Protein AF-A0A350I8K8-F1 (afdb_monomer)

Solvent-accessible surface area (backbone atoms only — not comparable to full-atom values): 8426 Å² total; per-residue (Å²): 132,85,80,83,79,69,54,56,91,51,96,85,44,86,60,31,89,94,57,86,82,77,79,72,81,79,76,80,81,50,71,74,53,51,56,52,51,52,53,51,49,41,32,69,76,47,64,34,68,69,47,43,52,50,53,40,50,49,48,24,72,79,63,37,64,66,45,42,47,52,55,47,32,70,75,76,43,51,100,82,60,80,73,83,74,82,72,83,79,82,74,88,73,83,83,79,67,84,90,61,80,83,78,80,82,85,73,83,78,83,78,78,84,75,81,87,86,85,87,87,82,133

Secondary structure (DSSP, 8-state):
-PPP-PPPS-TT--PPTT--SS-SSPPPPPHHHHHHHHHHHHHHHHSSHHHHHHHHHHHHHTT-HHHHHHHHHHHH--TT-----------------TT-------PPP-------------

Foldseek 3Di:
DDDDFDFDPPPPGPDGPPDPPVPDDDDDQDVVNVVVVVQVVCCVPQVHPVSVLVVLVVVVVVPPPVSVVVVCCVVPNDPPDDPPPPPVPPDPDDDDDPPDDPDDDPDDDPPDDDDDPDDDDD

pLDDT: mean 75.53, std 13.35, range [38.22, 94.56]

Structure (mmCIF, N/CA/C/O backbone):
data_AF-A0A350I8K8-F1
#
_entry.id   AF-A0A350I8K8-F1
#
loop_
_atom_site.group_PDB
_atom_site.id
_atom_site.type_symbol
_atom_site.label_atom_id
_atom_site.label_alt_id
_atom_site.label_comp_id
_atom_site.label_asym_id
_atom_site.label_entity_id
_atom_site.label_seq_id
_atom_site.pdbx_PDB_ins_code
_atom_site.Cartn_x
_atom_site.Cartn_y
_atom_site.Cartn_z
_atom_site.occupancy
_atom_site.B_iso_or_equiv
_atom_site.auth_seq_id
_atom_site.auth_comp_id
_atom_site.auth_asym_id
_atom_site.auth_atom_id
_atom_site.pdbx_PDB_model_num
ATOM 1 N N . MET A 1 1 ? 28.940 -25.358 28.170 1.00 43.53 1 MET A N 1
ATOM 2 C CA . MET A 1 1 ? 28.659 -24.199 29.041 1.00 43.53 1 MET A CA 1
ATOM 3 C C . MET A 1 1 ? 28.926 -22.961 28.208 1.00 43.53 1 MET A C 1
ATOM 5 O O . MET A 1 1 ? 30.031 -22.848 27.697 1.00 43.53 1 MET A O 1
ATOM 9 N N . GLU A 1 2 ? 27.928 -22.114 27.962 1.00 55.22 2 GLU A N 1
ATOM 10 C CA . GLU A 1 2 ? 28.165 -20.823 27.303 1.00 55.22 2 GLU A CA 1
ATOM 11 C C . GLU A 1 2 ? 28.799 -19.870 28.323 1.00 55.22 2 GLU A C 1
ATOM 13 O O . GLU A 1 2 ? 28.249 -19.664 29.401 1.00 55.22 2 GLU A O 1
ATOM 18 N N . GLU A 1 3 ? 29.982 -19.337 28.018 1.00 70.56 3 GLU A N 1
ATOM 19 C CA . GLU A 1 3 ? 30.662 -18.374 28.886 1.00 70.56 3 GLU A CA 1
ATOM 20 C C . GLU A 1 3 ? 29.892 -17.045 28.930 1.00 70.56 3 GLU A C 1
ATOM 22 O O . GLU A 1 3 ? 29.607 -16.430 27.896 1.00 70.56 3 GLU A O 1
ATOM 27 N N . GLU A 1 4 ? 29.574 -16.570 30.136 1.00 69.56 4 GLU A N 1
ATOM 28 C CA . GLU A 1 4 ? 28.918 -15.277 30.326 1.00 69.56 4 GLU A CA 1
ATOM 29 C C . GLU A 1 4 ? 29.848 -14.126 29.911 1.00 69.56 4 GLU A C 1
ATOM 31 O O . GLU A 1 4 ? 30.904 -13.883 30.505 1.00 69.56 4 GLU A O 1
ATOM 36 N N . LYS A 1 5 ? 29.445 -13.373 28.881 1.00 69.88 5 LYS A N 1
ATOM 37 C CA . LYS A 1 5 ? 30.205 -12.219 28.382 1.00 69.88 5 LYS A CA 1
ATOM 38 C C . LYS A 1 5 ? 30.138 -11.066 29.385 1.00 69.88 5 LYS A C 1
ATOM 40 O O . LYS A 1 5 ? 29.073 -10.491 29.611 1.00 69.88 5 LYS A O 1
ATOM 45 N N . LYS A 1 6 ? 31.286 -10.695 29.953 1.00 72.62 6 LYS A N 1
ATOM 46 C CA . LYS A 1 6 ? 31.405 -9.593 30.921 1.00 72.62 6 LYS A CA 1
ATOM 47 C C . LYS A 1 6 ? 31.451 -8.221 30.223 1.00 72.62 6 LYS A C 1
ATOM 49 O O . LYS A 1 6 ? 31.980 -8.121 29.112 1.00 72.62 6 LYS A O 1
ATOM 54 N N . PRO A 1 7 ? 30.892 -7.163 30.841 1.00 71.69 7 PRO A N 1
ATOM 55 C CA . PRO A 1 7 ? 31.050 -5.792 30.362 1.00 71.69 7 PRO A CA 1
ATOM 56 C C . PRO A 1 7 ? 32.511 -5.337 30.458 1.00 71.69 7 PRO A C 1
ATOM 58 O O . PRO A 1 7 ? 33.279 -5.827 31.287 1.00 71.69 7 PRO A O 1
ATOM 61 N N . ASP A 1 8 ? 32.878 -4.377 29.611 1.00 69.12 8 ASP A N 1
ATOM 62 C CA . ASP A 1 8 ? 34.145 -3.654 29.727 1.00 69.12 8 ASP A CA 1
ATOM 63 C C . ASP A 1 8 ? 34.185 -2.929 31.085 1.00 69.12 8 ASP A C 1
ATOM 65 O O . ASP A 1 8 ? 33.214 -2.273 31.459 1.00 69.12 8 ASP A O 1
ATOM 69 N N . GLY A 1 9 ? 35.285 -3.048 31.834 1.00 76.56 9 GLY A N 1
ATOM 70 C CA . GLY A 1 9 ? 35.417 -2.622 33.240 1.00 76.56 9 GLY A CA 1
ATOM 71 C C . GLY A 1 9 ? 35.332 -1.108 33.490 1.00 76.56 9 GLY A C 1
ATOM 72 O O . GLY A 1 9 ? 35.672 -0.624 34.568 1.00 76.56 9 GLY A O 1
ATOM 73 N N . ARG A 1 10 ? 34.896 -0.332 32.497 1.00 78.94 10 ARG A N 1
ATOM 74 C CA . ARG A 1 10 ? 34.669 1.107 32.601 1.00 78.94 10 ARG A CA 1
ATOM 75 C C . ARG A 1 10 ? 33.377 1.366 33.371 1.00 78.94 10 ARG A C 1
ATOM 77 O O . ARG A 1 10 ? 32.302 0.939 32.963 1.00 78.94 10 ARG A O 1
ATOM 84 N N . LYS A 1 11 ? 33.481 2.158 34.440 1.00 73.75 11 LYS A N 1
ATOM 85 C CA . LYS A 1 11 ? 32.419 2.421 35.432 1.00 73.75 11 LYS A CA 1
ATOM 86 C C . LYS A 1 11 ? 31.065 2.868 34.847 1.00 73.75 11 LYS A C 1
ATOM 88 O O . LYS A 1 11 ? 30.036 2.570 35.437 1.00 73.75 11 LYS A O 1
ATOM 93 N N . ASN A 1 12 ? 31.060 3.518 33.678 1.00 69.94 12 ASN A N 1
ATOM 94 C CA . ASN A 1 12 ? 29.847 4.004 33.001 1.00 69.94 12 ASN A CA 1
ATOM 95 C C . ASN A 1 12 ? 29.585 3.322 31.640 1.00 69.94 12 ASN A C 1
ATOM 97 O O . ASN A 1 12 ? 28.764 3.803 30.860 1.00 69.94 12 ASN A O 1
ATOM 101 N N . ASN A 1 13 ? 30.278 2.222 31.321 1.00 69.12 13 ASN A N 1
ATOM 102 C CA . ASN A 1 13 ? 30.059 1.458 30.094 1.00 69.12 13 ASN A CA 1
ATOM 103 C C . ASN A 1 13 ? 29.221 0.205 30.387 1.00 69.12 13 ASN A C 1
ATOM 105 O O . ASN A 1 13 ? 29.743 -0.860 30.692 1.00 69.12 13 ASN A O 1
ATOM 109 N N . GLY A 1 14 ? 27.898 0.320 30.273 1.00 69.75 14 GLY A N 1
ATOM 110 C CA . GLY A 1 14 ? 26.985 -0.825 30.395 1.00 69.75 14 GLY A CA 1
ATOM 111 C C . GLY A 1 14 ? 26.930 -1.727 29.151 1.00 69.75 14 GLY A C 1
ATOM 112 O O . GLY A 1 14 ? 26.089 -2.629 29.087 1.00 69.75 14 GLY A O 1
ATOM 113 N N . ALA A 1 15 ? 27.756 -1.462 28.129 1.00 73.81 15 ALA A N 1
ATOM 114 C CA . ALA A 1 15 ? 27.745 -2.204 26.875 1.00 73.81 15 ALA A CA 1
ATOM 115 C C . ALA A 1 15 ? 28.574 -3.485 26.954 1.00 73.81 15 ALA A C 1
ATOM 117 O O . ALA A 1 15 ? 29.787 -3.462 27.148 1.00 73.81 15 ALA A O 1
ATOM 118 N N . VAL A 1 16 ? 27.902 -4.619 26.754 1.00 75.06 16 VAL A N 1
ATOM 119 C CA . VAL A 1 16 ? 28.550 -5.923 26.624 1.00 75.06 16 VAL A CA 1
ATOM 120 C C . VAL A 1 16 ? 28.755 -6.213 25.142 1.00 75.06 16 VAL A C 1
ATOM 122 O O . VAL A 1 16 ? 27.813 -6.141 24.347 1.00 75.06 16 VAL A O 1
ATOM 125 N N . LYS A 1 17 ? 29.988 -6.556 24.753 1.00 70.31 17 LYS A N 1
ATOM 126 C CA . LYS A 1 17 ? 30.346 -6.836 23.356 1.00 70.31 17 LYS A CA 1
ATOM 127 C C . LYS A 1 17 ? 29.483 -7.976 22.802 1.00 70.31 17 LYS A C 1
ATOM 129 O O . LYS A 1 17 ? 29.555 -9.113 23.262 1.00 70.31 17 LYS A O 1
ATOM 134 N N . GLY A 1 18 ? 28.683 -7.666 21.783 1.00 69.62 18 GLY A N 1
ATOM 135 C CA . GLY A 1 18 ? 27.804 -8.627 21.109 1.00 69.62 18 GLY A CA 1
ATOM 136 C C . GLY A 1 18 ? 26.383 -8.729 21.673 1.00 69.62 18 GLY A C 1
ATOM 137 O O . GLY A 1 18 ? 25.612 -9.531 21.156 1.00 69.62 18 GLY A O 1
ATOM 138 N N . ILE A 1 19 ? 26.008 -7.923 22.674 1.00 73.19 19 ILE A N 1
ATOM 139 C CA . ILE A 1 19 ? 24.638 -7.869 23.204 1.00 73.19 19 ILE A CA 1
ATOM 140 C C . ILE A 1 19 ? 24.040 -6.499 22.879 1.00 73.19 19 ILE A C 1
ATOM 142 O O . ILE A 1 19 ? 24.428 -5.487 23.455 1.00 73.19 19 ILE A O 1
ATOM 146 N N . SER A 1 20 ? 23.074 -6.451 21.960 1.00 68.12 20 SER A N 1
ATOM 147 C CA . SER A 1 20 ? 22.381 -5.201 21.632 1.00 68.12 20 SER A CA 1
ATOM 148 C C . SER A 1 20 ? 21.266 -4.933 22.644 1.00 68.12 20 SER A C 1
ATOM 150 O O . SER A 1 20 ? 20.196 -5.529 22.567 1.00 68.12 20 SER A O 1
ATOM 152 N N . ARG A 1 21 ? 21.510 -4.023 23.595 1.00 71.00 21 ARG A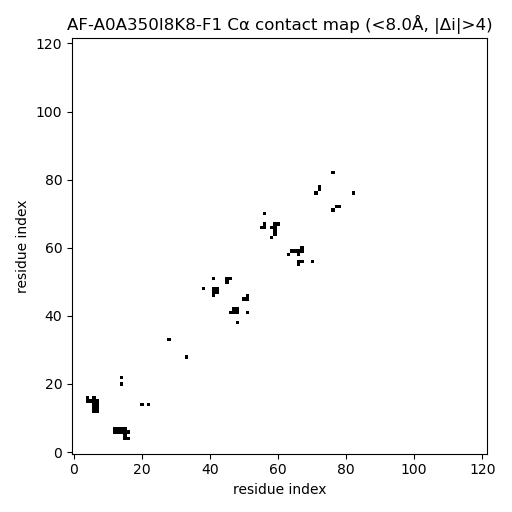 N 1
ATOM 153 C CA . ARG A 1 21 ? 20.505 -3.545 24.571 1.00 71.00 21 ARG A CA 1
ATOM 154 C C . ARG A 1 21 ? 19.932 -2.164 24.214 1.00 71.00 21 ARG A C 1
ATOM 156 O O . ARG A 1 21 ? 19.558 -1.406 25.098 1.00 71.00 21 ARG A O 1
ATOM 163 N N . GLY A 1 22 ? 19.939 -1.800 22.929 1.00 69.06 22 GLY A N 1
ATOM 164 C CA . GLY A 1 22 ? 19.610 -0.436 22.482 1.00 69.06 22 GLY A CA 1
ATOM 165 C C . GLY A 1 22 ? 20.780 0.553 22.578 1.00 69.06 22 GLY A C 1
ATOM 166 O O . GLY A 1 22 ? 20.577 1.760 22.572 1.00 69.06 22 GLY A O 1
ATOM 167 N N . GLN A 1 23 ? 22.010 0.045 22.668 1.00 74.62 23 GLN A N 1
ATOM 168 C CA . GLN A 1 23 ? 23.231 0.850 22.621 1.00 74.62 23 GLN A CA 1
ATOM 169 C C . GLN A 1 23 ? 23.500 1.308 21.176 1.00 74.62 23 GLN A C 1
ATOM 171 O O . GLN A 1 23 ? 23.523 0.481 20.264 1.00 74.62 23 GLN A O 1
ATOM 176 N N . GLY A 1 24 ? 23.727 2.610 20.974 1.00 72.38 24 GLY A N 1
ATOM 177 C CA . GLY A 1 24 ? 24.033 3.212 19.668 1.00 72.38 24 GLY A CA 1
ATOM 178 C C . GLY A 1 24 ? 22.819 3.764 18.906 1.00 72.38 24 GLY A C 1
ATOM 179 O O . GLY A 1 24 ? 21.695 3.785 19.402 1.00 72.38 24 GLY A O 1
ATOM 180 N N . ARG A 1 25 ? 23.051 4.249 17.677 1.00 71.50 25 ARG A N 1
ATOM 181 C CA . ARG A 1 25 ? 21.988 4.769 16.798 1.00 71.50 25 ARG A CA 1
ATOM 182 C C . ARG A 1 25 ? 21.041 3.626 16.404 1.00 71.50 25 ARG A C 1
ATOM 184 O O . ARG A 1 25 ? 21.535 2.577 15.984 1.00 71.50 25 ARG A O 1
ATOM 191 N N . PRO A 1 26 ? 19.708 3.810 16.476 1.00 73.25 26 PRO A N 1
ATOM 192 C CA . PRO A 1 26 ? 18.771 2.782 16.051 1.00 73.25 26 PRO A CA 1
ATOM 193 C C . PRO A 1 26 ? 19.041 2.390 14.597 1.00 73.25 26 PRO A C 1
ATOM 195 O O . PRO A 1 26 ? 19.391 3.225 13.756 1.00 73.25 26 PRO A O 1
ATOM 198 N N . ARG A 1 27 ? 18.884 1.097 14.304 1.00 74.56 27 ARG A N 1
ATOM 199 C CA . ARG A 1 27 ? 18.998 0.577 12.938 1.00 74.56 27 ARG A CA 1
ATOM 200 C C . ARG A 1 27 ? 18.035 1.326 12.015 1.00 74.56 27 AR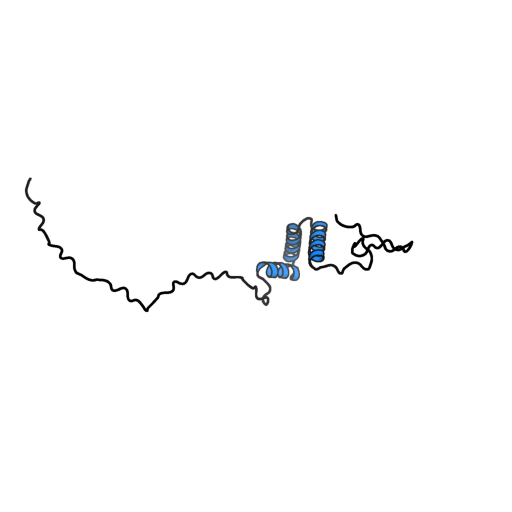G A C 1
ATOM 202 O O . ARG A 1 27 ? 16.914 1.629 12.419 1.00 74.56 27 ARG A O 1
ATOM 209 N N . LYS A 1 28 ? 18.447 1.575 10.766 1.00 78.88 28 LYS A N 1
ATOM 210 C CA . LYS A 1 28 ? 17.503 2.018 9.732 1.00 78.88 28 LYS A CA 1
ATOM 211 C C . LYS A 1 28 ? 16.385 0.976 9.639 1.00 78.88 28 LYS A C 1
ATOM 213 O O . LYS A 1 28 ? 16.670 -0.223 9.571 1.00 78.88 28 LYS A O 1
ATOM 218 N N . THR A 1 29 ? 15.143 1.440 9.698 1.00 72.38 29 THR A N 1
ATOM 219 C CA . THR A 1 29 ? 13.936 0.616 9.599 1.00 72.38 29 THR A CA 1
ATOM 220 C C . THR A 1 29 ? 14.035 -0.246 8.344 1.00 72.38 29 THR A C 1
ATOM 222 O O . THR A 1 29 ? 14.269 0.275 7.254 1.00 72.38 29 THR A O 1
ATOM 225 N N . LYS A 1 30 ? 13.944 -1.572 8.489 1.00 73.62 30 LYS A N 1
ATOM 226 C CA . LYS A 1 30 ? 13.967 -2.475 7.328 1.00 73.62 30 LYS A CA 1
ATOM 227 C C . LYS A 1 30 ? 12.618 -2.369 6.607 1.00 73.62 30 LYS A C 1
ATOM 229 O O . LYS A 1 30 ? 11.622 -2.087 7.260 1.00 73.62 30 LYS A O 1
ATOM 234 N N . ASN A 1 31 ? 12.543 -2.673 5.308 1.00 65.56 31 ASN A N 1
ATOM 235 C CA . ASN A 1 31 ? 11.269 -2.630 4.559 1.00 65.56 31 ASN A CA 1
ATOM 236 C C . ASN A 1 31 ? 10.140 -3.412 5.262 1.00 65.56 31 ASN A C 1
ATOM 238 O O . ASN A 1 31 ? 9.040 -2.903 5.416 1.00 65.56 31 ASN A O 1
ATOM 242 N N . LYS A 1 32 ? 10.461 -4.579 5.842 1.00 68.12 32 LYS A N 1
ATOM 243 C CA . LYS A 1 32 ? 9.514 -5.395 6.626 1.00 68.12 32 LYS A CA 1
ATOM 244 C C . LYS A 1 32 ? 8.917 -4.676 7.843 1.00 68.12 32 LYS A C 1
ATOM 246 O O . LYS A 1 32 ? 7.821 -5.012 8.281 1.00 68.12 32 LYS A O 1
ATOM 251 N N . ASP A 1 33 ? 9.655 -3.739 8.433 1.00 79.12 33 ASP A N 1
ATOM 252 C CA . ASP A 1 33 ? 9.170 -2.944 9.560 1.00 79.12 33 ASP A CA 1
ATOM 253 C C . ASP A 1 33 ? 8.208 -1.847 9.061 1.00 79.12 33 ASP A C 1
ATOM 255 O O . ASP A 1 33 ? 7.235 -1.544 9.746 1.00 79.12 33 ASP A O 1
ATOM 259 N N . ILE A 1 34 ? 8.417 -1.317 7.848 1.00 79.38 34 ILE A N 1
ATOM 260 C CA . ILE A 1 34 ? 7.533 -0.328 7.205 1.00 79.38 34 ILE A CA 1
ATOM 261 C C . ILE A 1 34 ? 6.182 -0.961 6.850 1.00 79.38 34 ILE A C 1
ATOM 263 O O . ILE A 1 34 ? 5.143 -0.383 7.164 1.00 79.38 34 ILE A O 1
ATOM 267 N N . ASP A 1 35 ? 6.172 -2.171 6.289 1.00 82.19 35 ASP A N 1
ATOM 268 C CA . ASP A 1 35 ? 4.930 -2.891 5.958 1.00 82.19 35 ASP A CA 1
ATOM 269 C C . ASP A 1 35 ? 4.069 -3.130 7.210 1.00 82.19 35 ASP A C 1
ATOM 271 O O . ASP A 1 35 ? 2.858 -2.922 7.223 1.00 82.19 35 ASP A O 1
ATOM 275 N N . LYS A 1 36 ? 4.705 -3.490 8.331 1.00 86.12 36 LYS A N 1
ATOM 276 C CA . LYS A 1 36 ? 4.005 -3.633 9.617 1.00 86.12 36 LYS A CA 1
ATOM 277 C C . LYS A 1 36 ? 3.492 -2.298 10.144 1.00 86.12 36 LYS A C 1
ATOM 279 O O . LYS A 1 36 ? 2.387 -2.240 10.680 1.00 86.12 36 LYS A O 1
ATOM 284 N N . MET A 1 37 ? 4.283 -1.232 10.028 1.00 84.38 37 MET A N 1
ATOM 285 C CA . MET A 1 37 ? 3.873 0.106 10.459 1.00 84.38 37 MET A CA 1
ATOM 286 C C . MET A 1 37 ? 2.662 0.605 9.666 1.00 84.38 37 MET A C 1
ATOM 288 O O . MET A 1 37 ? 1.719 1.114 10.270 1.00 84.38 37 MET A O 1
ATOM 292 N N . THR A 1 38 ? 2.656 0.417 8.346 1.00 85.50 38 THR A N 1
ATOM 293 C CA . THR A 1 38 ? 1.553 0.834 7.466 1.00 85.50 38 THR A CA 1
ATOM 294 C C . THR A 1 38 ? 0.285 0.031 7.731 1.00 85.50 38 THR A C 1
ATOM 296 O O . THR A 1 38 ? -0.771 0.625 7.937 1.00 85.50 38 THR A O 1
ATOM 299 N N . LEU A 1 39 ? 0.383 -1.295 7.858 1.00 87.19 39 LEU A N 1
ATOM 300 C CA . LEU A 1 39 ? -0.755 -2.146 8.208 1.00 87.19 39 LEU A CA 1
ATOM 301 C C . LEU A 1 39 ? -1.340 -1.776 9.580 1.00 87.19 39 LEU A C 1
ATOM 303 O O . LEU A 1 39 ? -2.557 -1.686 9.740 1.00 87.19 39 LEU A O 1
ATOM 307 N N . ASN A 1 40 ? -0.488 -1.498 10.570 1.00 89.38 40 ASN A N 1
ATOM 308 C CA . ASN A 1 40 ? -0.940 -1.035 11.882 1.00 89.38 40 ASN A CA 1
ATOM 309 C C . ASN A 1 40 ? -1.625 0.336 11.812 1.00 89.38 40 ASN A C 1
ATOM 311 O O . ASN A 1 40 ? -2.612 0.556 12.512 1.00 89.38 40 ASN A O 1
ATOM 315 N N . ALA A 1 41 ? -1.125 1.256 10.985 1.00 89.00 41 ALA A N 1
ATOM 316 C CA . ALA A 1 41 ? -1.750 2.559 10.777 1.00 89.00 41 ALA A CA 1
ATOM 317 C C . ALA A 1 41 ? -3.122 2.427 10.098 1.00 89.00 41 ALA A C 1
ATOM 319 O O . ALA A 1 41 ? -4.087 3.024 10.568 1.00 89.00 41 ALA A O 1
ATOM 320 N N . LEU A 1 42 ? -3.237 1.582 9.068 1.00 89.62 42 LEU A N 1
ATOM 321 C CA . LEU A 1 42 ? -4.504 1.291 8.389 1.00 89.62 42 LEU A CA 1
ATOM 322 C C . LEU A 1 42 ? -5.529 0.682 9.346 1.00 89.62 42 LEU A C 1
ATOM 324 O O . LEU A 1 42 ? -6.665 1.144 9.404 1.00 89.62 42 LEU A O 1
ATOM 328 N N . LYS A 1 43 ? -5.119 -0.293 10.165 1.00 90.88 43 LYS A N 1
ATOM 329 C CA . LYS A 1 43 ? -5.987 -0.864 11.204 1.00 90.88 43 LYS A CA 1
ATOM 330 C C . LYS A 1 43 ? -6.436 0.174 12.230 1.00 90.88 43 LYS A C 1
ATOM 332 O O . LYS A 1 43 ? -7.570 0.117 12.682 1.00 90.88 43 LYS A O 1
ATOM 337 N N . LYS A 1 44 ? -5.583 1.134 12.595 1.00 91.31 44 LYS A N 1
ATOM 338 C CA . LYS A 1 44 ? -5.964 2.212 13.522 1.00 91.31 44 LYS A CA 1
ATOM 339 C C . LYS A 1 44 ? -6.934 3.215 12.898 1.00 91.31 44 LYS A C 1
ATOM 341 O O . LYS A 1 44 ? -7.853 3.643 13.581 1.00 91.31 44 LYS A O 1
ATOM 346 N N . ALA A 1 45 ? -6.727 3.587 11.636 1.00 91.19 45 ALA A N 1
ATOM 347 C CA . ALA A 1 45 ? -7.547 4.590 10.958 1.00 91.19 45 ALA A CA 1
ATOM 348 C C . ALA A 1 45 ? -8.897 4.031 10.478 1.00 91.19 45 ALA A C 1
ATOM 350 O O . ALA A 1 45 ? -9.926 4.672 10.659 1.00 91.19 45 ALA A O 1
ATOM 351 N N . PHE A 1 46 ? -8.898 2.831 9.894 1.00 90.00 46 PHE A N 1
ATOM 352 C CA . PHE A 1 46 ? -10.063 2.244 9.221 1.00 90.00 46 PHE A CA 1
ATOM 353 C C . PHE A 1 46 ? -10.596 0.978 9.912 1.00 90.00 46 PHE A C 1
ATOM 355 O O . PHE A 1 46 ? -11.634 0.438 9.530 1.00 90.00 46 PHE A O 1
ATOM 362 N N . GLY A 1 47 ? -9.904 0.466 10.932 1.00 91.62 47 GLY A N 1
ATOM 363 C CA . GLY A 1 47 ? -10.240 -0.781 11.627 1.00 91.62 47 GLY A CA 1
ATOM 364 C C . GLY A 1 47 ? -9.691 -2.023 10.922 1.00 91.62 47 GLY A C 1
ATOM 365 O O . GLY A 1 47 ? -9.027 -2.854 11.540 1.00 91.62 47 GLY A O 1
ATOM 366 N N . SER A 1 48 ? -9.925 -2.140 9.616 1.00 90.31 48 SER A N 1
ATOM 367 C CA . SER A 1 48 ? -9.405 -3.225 8.783 1.00 90.31 48 SER A CA 1
ATOM 368 C C . SER A 1 48 ? -9.014 -2.720 7.398 1.00 90.31 48 SER A C 1
ATOM 370 O O . SER A 1 48 ? -9.421 -1.642 6.969 1.00 90.31 48 SER A O 1
ATOM 372 N N . GLU A 1 49 ? -8.219 -3.519 6.692 1.00 86.62 49 GLU A N 1
ATOM 373 C CA . GLU A 1 49 ? -7.826 -3.224 5.314 1.00 86.62 49 GLU A CA 1
ATOM 374 C C . GLU A 1 49 ? -9.038 -3.232 4.372 1.00 86.62 49 GLU A C 1
ATOM 376 O O . GLU A 1 49 ? -9.200 -2.322 3.568 1.00 86.62 49 GLU A O 1
ATOM 381 N N . GLU A 1 50 ? -9.959 -4.183 4.548 1.00 89.81 50 GLU A N 1
ATOM 382 C CA . GLU A 1 50 ? -11.222 -4.237 3.798 1.00 89.81 50 GLU A CA 1
ATOM 383 C C . GLU A 1 50 ? -12.039 -2.948 3.948 1.00 89.81 50 GLU A C 1
ATOM 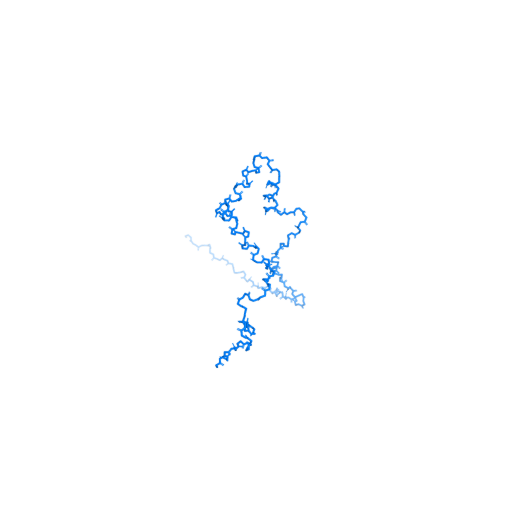385 O O . GLU A 1 50 ? -12.524 -2.393 2.963 1.00 89.81 50 GLU A O 1
ATOM 390 N N . LYS A 1 51 ? -12.150 -2.421 5.174 1.00 93.19 51 LYS A N 1
ATOM 391 C CA . LYS A 1 51 ? -12.852 -1.158 5.430 1.00 93.19 51 LYS A CA 1
ATOM 392 C C . LYS A 1 51 ? -12.152 0.028 4.776 1.00 93.19 51 LYS A C 1
ATOM 394 O O . LYS A 1 51 ? -12.834 0.901 4.250 1.00 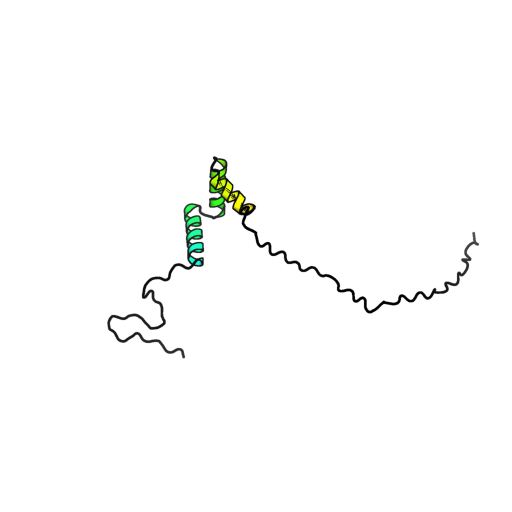93.19 51 LYS A O 1
ATOM 399 N N . ALA A 1 52 ? -10.819 0.043 4.756 1.00 91.94 52 ALA A N 1
ATOM 400 C CA . ALA A 1 52 ? -10.065 1.077 4.052 1.00 91.94 52 ALA A CA 1
ATOM 401 C C . ALA A 1 52 ? -10.387 1.072 2.549 1.00 91.94 52 ALA A C 1
ATOM 403 O O . ALA A 1 52 ? -10.662 2.123 1.973 1.00 91.94 52 ALA A O 1
ATOM 404 N N . TRP A 1 53 ? -10.444 -0.108 1.926 1.00 91.38 53 TRP A N 1
ATOM 405 C CA . TRP A 1 53 ? -10.823 -0.241 0.517 1.00 91.38 53 TRP A CA 1
ATOM 406 C C . TRP A 1 53 ? -12.271 0.177 0.241 1.00 91.38 53 TRP A C 1
ATOM 408 O O . TRP A 1 53 ? -12.535 0.792 -0.792 1.00 91.38 53 TRP A O 1
ATOM 418 N N . ILE A 1 54 ? -13.199 -0.079 1.169 1.00 93.56 54 ILE A N 1
ATOM 419 C CA . ILE A 1 54 ? -14.587 0.400 1.066 1.00 93.56 54 ILE A CA 1
ATOM 420 C C . ILE A 1 54 ? -14.644 1.933 1.091 1.00 93.56 54 ILE A C 1
ATOM 422 O O . ILE A 1 54 ? -15.342 2.524 0.269 1.00 93.56 54 ILE A O 1
ATOM 426 N N . GLU A 1 55 ? -13.910 2.591 1.991 1.00 92.31 55 GLU A N 1
ATOM 427 C CA . GLU A 1 55 ? -13.856 4.059 2.034 1.00 92.31 55 GLU A CA 1
ATOM 428 C C . GLU A 1 55 ? -13.233 4.643 0.757 1.00 92.31 55 GLU A C 1
ATOM 430 O O . GLU A 1 55 ? -13.767 5.591 0.183 1.00 92.31 55 GLU A O 1
ATOM 435 N N . ILE A 1 56 ? -12.169 4.025 0.232 1.00 92.81 56 ILE A N 1
ATOM 436 C CA . ILE A 1 56 ? -11.577 4.408 -1.061 1.00 92.81 56 ILE A CA 1
ATOM 437 C C . ILE A 1 56 ? -12.603 4.260 -2.194 1.00 92.81 56 ILE A C 1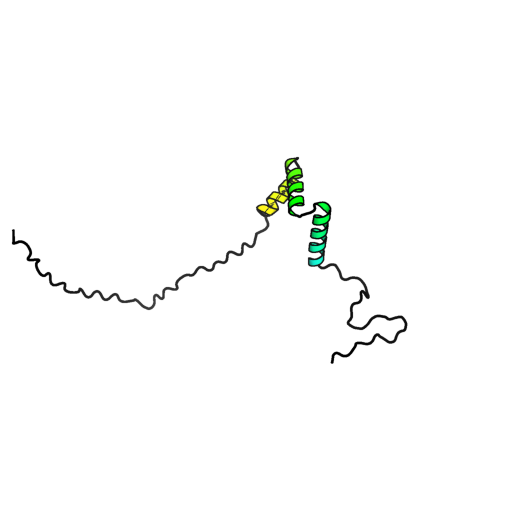
ATOM 439 O O . ILE A 1 56 ? -12.708 5.143 -3.044 1.00 92.81 56 ILE A O 1
ATOM 443 N N . ALA A 1 57 ? -13.390 3.180 -2.203 1.00 93.12 57 ALA A N 1
ATOM 444 C CA . ALA A 1 57 ? -14.436 2.963 -3.199 1.00 93.12 57 ALA A CA 1
ATOM 445 C C . ALA A 1 57 ? -15.567 3.997 -3.107 1.00 93.12 57 ALA A C 1
ATOM 447 O O . ALA A 1 57 ? -16.056 4.450 -4.143 1.00 93.12 57 ALA A O 1
ATOM 448 N N . LYS A 1 58 ? -15.951 4.421 -1.896 1.00 94.56 58 LYS A N 1
ATOM 449 C CA . LYS A 1 58 ? -16.907 5.524 -1.707 1.00 94.56 58 LYS A CA 1
ATOM 450 C C . LYS A 1 58 ? -16.363 6.828 -2.286 1.00 94.56 58 LYS A C 1
ATOM 452 O O . LYS A 1 58 ? -17.025 7.435 -3.118 1.00 94.56 58 LYS A O 1
ATOM 457 N N . LEU A 1 59 ? -15.126 7.196 -1.952 1.00 93.12 59 LEU A N 1
ATOM 458 C CA . LEU A 1 59 ? -14.495 8.410 -2.482 1.00 93.12 59 LEU A CA 1
ATOM 459 C C . LEU A 1 59 ? -14.311 8.361 -4.009 1.00 93.12 59 LEU A C 1
ATOM 461 O O . LEU A 1 59 ? -14.409 9.382 -4.690 1.00 93.12 59 LEU A O 1
ATOM 465 N N . ALA A 1 60 ? -14.043 7.177 -4.564 1.00 93.50 60 ALA A N 1
ATOM 466 C CA . ALA A 1 60 ? -13.984 6.970 -6.007 1.00 93.50 60 ALA A CA 1
ATOM 467 C C . ALA A 1 60 ? -15.360 7.174 -6.660 1.00 93.50 60 ALA A C 1
ATOM 469 O O . ALA A 1 60 ? -15.451 7.827 -7.699 1.00 93.50 60 ALA A O 1
ATOM 470 N N . LYS A 1 61 ? -16.426 6.653 -6.037 1.00 93.06 61 LYS A N 1
ATOM 471 C CA . LYS A 1 61 ? -17.812 6.848 -6.480 1.00 93.06 61 LYS A CA 1
ATOM 472 C C . LYS A 1 61 ? -18.221 8.321 -6.434 1.00 93.06 61 LYS A C 1
ATOM 474 O O . LYS A 1 61 ? -18.889 8.778 -7.355 1.00 93.06 61 LYS A O 1
ATOM 479 N N . ASP A 1 62 ? -17.778 9.055 -5.417 1.00 93.56 62 ASP A N 1
ATOM 480 C CA . ASP A 1 62 ? -18.064 10.486 -5.254 1.00 93.56 62 ASP A CA 1
ATOM 481 C C . ASP A 1 62 ? -17.32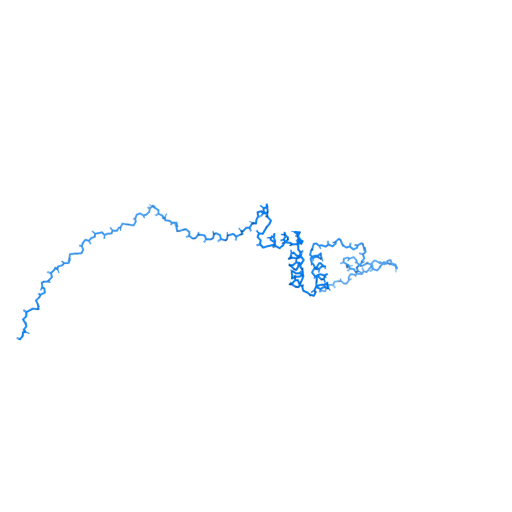2 11.376 -6.270 1.00 93.56 62 ASP A C 1
ATOM 483 O O . ASP A 1 62 ? -17.585 12.574 -6.356 1.00 93.56 62 ASP A O 1
ATOM 487 N N . GLY A 1 63 ? -16.427 10.801 -7.083 1.00 91.06 63 GLY A N 1
ATOM 488 C CA . GLY A 1 63 ? -15.822 11.472 -8.237 1.00 91.06 63 GLY A CA 1
ATOM 489 C C . GLY A 1 63 ? -14.304 11.622 -8.180 1.00 91.06 63 GLY A C 1
ATOM 490 O O . GLY A 1 63 ? -13.717 12.233 -9.075 1.00 91.06 63 GLY A O 1
ATOM 491 N N . SER A 1 64 ? -13.625 11.058 -7.175 1.00 93.44 64 SER A N 1
ATOM 492 C CA . SER A 1 64 ? -12.161 11.077 -7.147 1.00 93.44 64 SER A CA 1
ATOM 493 C C . SER A 1 64 ? -11.569 10.098 -8.165 1.00 93.44 64 SER A C 1
ATOM 495 O O . SER A 1 64 ? -11.511 8.880 -7.961 1.00 93.44 64 SER A O 1
ATOM 497 N N . THR A 1 65 ? -11.058 10.649 -9.265 1.00 91.19 65 THR A N 1
ATOM 498 C CA . THR A 1 65 ? -10.420 9.888 -10.351 1.00 91.19 65 THR A CA 1
ATOM 499 C C . THR A 1 65 ? -9.155 9.156 -9.899 1.00 91.19 65 THR A C 1
ATOM 501 O O . THR A 1 65 ? -8.835 8.092 -10.430 1.00 91.19 65 THR A O 1
ATOM 504 N N . GLN A 1 66 ? -8.450 9.677 -8.889 1.00 92.81 66 GLN A N 1
ATOM 505 C CA . GLN A 1 66 ? -7.250 9.044 -8.337 1.00 92.81 66 GLN A CA 1
ATOM 506 C C . GLN A 1 66 ? -7.578 7.755 -7.576 1.00 92.81 66 GLN A C 1
ATOM 508 O O . GLN A 1 66 ? -6.924 6.737 -7.793 1.00 92.81 66 GLN A O 1
ATOM 513 N N . HIS A 1 67 ? -8.614 7.769 -6.733 1.00 93.44 67 HIS A N 1
ATOM 514 C CA . HIS A 1 67 ? -9.039 6.576 -5.995 1.00 93.44 67 HIS A CA 1
ATOM 515 C C . HIS A 1 67 ? -9.584 5.498 -6.934 1.00 93.44 67 HIS A C 1
ATOM 517 O O . HIS A 1 67 ? -9.255 4.323 -6.778 1.00 93.44 67 HIS A O 1
ATOM 523 N N . MET A 1 68 ? -10.332 5.900 -7.968 1.00 91.69 68 MET A N 1
ATOM 524 C CA . MET A 1 68 ? -10.780 4.986 -9.022 1.00 91.69 68 MET A CA 1
ATOM 525 C C . MET A 1 68 ? -9.592 4.333 -9.738 1.00 91.69 68 MET A C 1
ATOM 527 O O . MET A 1 68 ? -9.562 3.118 -9.930 1.00 91.69 68 MET A O 1
ATOM 531 N N . LYS A 1 69 ? -8.576 5.130 -10.089 1.00 92.56 69 LYS A N 1
ATOM 532 C CA . LYS A 1 69 ? -7.351 4.627 -10.711 1.00 92.56 69 LYS A CA 1
ATOM 533 C C . LYS A 1 69 ? -6.651 3.591 -9.827 1.00 92.56 69 LYS A C 1
ATOM 535 O O . LYS A 1 69 ? -6.291 2.541 -10.343 1.00 92.56 69 LYS A O 1
ATOM 540 N N . TRP A 1 70 ? -6.502 3.836 -8.523 1.00 90.56 70 TRP A N 1
ATOM 541 C CA . TRP A 1 70 ? -5.880 2.866 -7.609 1.00 90.56 70 TRP A CA 1
ATOM 542 C C . TRP A 1 70 ? -6.622 1.529 -7.563 1.00 90.56 70 TRP A C 1
ATOM 544 O O . TRP A 1 70 ? -5.982 0.480 -7.587 1.00 90.56 70 TRP A O 1
ATOM 554 N N . LEU A 1 71 ? -7.957 1.551 -7.552 1.00 90.88 71 LEU A N 1
ATOM 555 C CA . LEU A 1 71 ? -8.770 0.330 -7.565 1.00 90.88 71 LEU A CA 1
ATOM 556 C C . LEU A 1 71 ? -8.570 -0.474 -8.857 1.00 90.88 71 LEU A C 1
ATOM 558 O O . LEU A 1 71 ? -8.405 -1.695 -8.813 1.00 90.88 71 LEU A O 1
ATOM 562 N N . LEU A 1 72 ? -8.543 0.207 -10.005 1.00 90.44 72 LEU A N 1
ATOM 563 C CA . LEU A 1 72 ? -8.309 -0.432 -11.300 1.00 90.44 72 LEU A CA 1
ATOM 564 C C . LEU A 1 72 ? -6.885 -0.98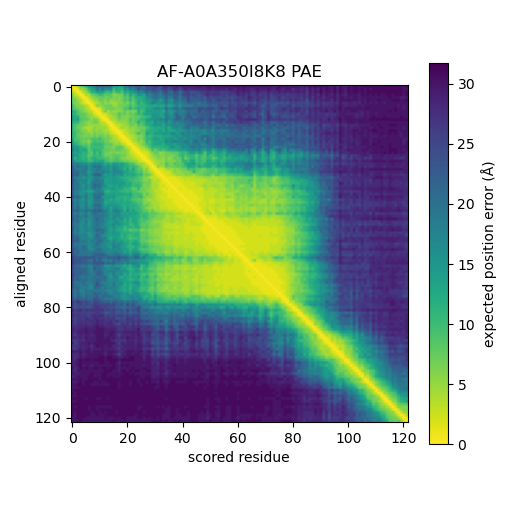5 -11.414 1.00 90.44 72 LEU A C 1
ATOM 566 O O . LEU A 1 72 ? -6.711 -2.116 -11.859 1.00 90.44 72 LEU A O 1
ATOM 570 N N . GLU A 1 73 ? -5.880 -0.225 -10.972 1.00 90.12 73 GLU A N 1
ATOM 571 C CA . GLU A 1 73 ? -4.479 -0.658 -10.975 1.00 90.12 73 GLU A CA 1
ATOM 572 C C . GLU A 1 73 ? -4.254 -1.869 -10.066 1.00 90.12 73 GLU A C 1
ATOM 574 O O . GLU A 1 73 ? -3.506 -2.771 -10.432 1.00 90.12 73 GLU A O 1
ATOM 579 N N . TYR A 1 74 ? -4.922 -1.936 -8.913 1.00 88.00 74 TYR A N 1
ATOM 580 C CA . TYR A 1 74 ? -4.831 -3.099 -8.033 1.00 88.00 74 TYR A CA 1
ATOM 581 C C . TYR A 1 74 ? -5.475 -4.345 -8.659 1.00 88.00 74 TYR A C 1
ATOM 583 O O . TYR A 1 74 ? -4.922 -5.440 -8.579 1.00 88.00 74 TYR A O 1
ATOM 591 N N . ARG A 1 75 ? -6.632 -4.194 -9.322 1.00 87.94 75 ARG A N 1
ATOM 592 C CA . ARG A 1 75 ? -7.379 -5.325 -9.896 1.00 87.94 75 ARG A CA 1
ATOM 593 C C . ARG A 1 75 ? -6.802 -5.850 -11.209 1.00 87.94 75 ARG A C 1
ATOM 595 O O . ARG A 1 75 ? -6.833 -7.063 -11.438 1.00 87.94 75 ARG A O 1
ATOM 602 N N . TYR A 1 76 ? -6.374 -4.946 -12.084 1.00 87.56 76 TYR A N 1
ATOM 603 C CA . TYR A 1 76 ? -5.971 -5.248 -13.460 1.00 87.56 76 TYR A CA 1
ATOM 604 C C . TYR A 1 76 ? -4.473 -5.041 -13.703 1.00 87.56 76 TYR A C 1
ATOM 606 O O . TYR A 1 76 ? -3.973 -5.398 -14.766 1.00 87.56 76 TYR A O 1
ATOM 614 N N . GLY A 1 77 ? -3.746 -4.507 -12.720 1.00 84.12 77 GLY A N 1
ATOM 615 C CA . GLY A 1 77 ? -2.344 -4.141 -12.860 1.00 84.12 77 GLY A CA 1
ATOM 616 C C . GLY A 1 77 ? -2.154 -2.755 -13.472 1.00 84.12 77 GLY A C 1
ATOM 617 O O . GLY A 1 77 ? -3.070 -2.143 -14.030 1.00 84.12 77 GLY A O 1
ATOM 618 N N . ARG A 1 78 ? -0.924 -2.239 -13.377 1.00 82.56 78 ARG A N 1
ATOM 619 C CA . ARG A 1 78 ? -0.548 -1.009 -14.077 1.00 82.56 78 ARG A CA 1
ATOM 620 C C . ARG A 1 78 ? -0.281 -1.318 -15.554 1.00 82.56 78 ARG A C 1
ATOM 622 O O . ARG A 1 78 ? 0.468 -2.252 -15.828 1.00 82.56 78 ARG A O 1
ATOM 629 N N . PRO A 1 79 ? -0.755 -0.493 -16.509 1.00 75.56 79 PRO A N 1
ATOM 630 C CA . PRO A 1 79 ? -0.631 -0.753 -17.953 1.00 75.56 79 PRO A CA 1
ATOM 631 C C . PRO A 1 79 ? 0.794 -0.969 -18.502 1.00 75.56 79 PRO A C 1
ATOM 633 O O . PRO A 1 79 ? 0.949 -1.358 -19.653 1.00 75.56 79 PRO A O 1
ATOM 636 N N . LYS A 1 80 ? 1.842 -0.675 -17.721 1.00 71.50 80 LYS A N 1
ATOM 637 C CA . LYS A 1 80 ? 3.255 -0.841 -18.107 1.00 71.50 80 LYS A CA 1
ATOM 638 C C . LYS A 1 80 ? 4.041 -1.776 -17.190 1.00 71.50 80 LYS A C 1
ATOM 640 O O . LYS A 1 80 ? 5.219 -2.012 -17.440 1.00 71.50 80 LYS A O 1
ATOM 645 N N . GLU A 1 81 ? 3.426 -2.291 -16.131 1.00 72.69 81 GLU A N 1
ATOM 646 C CA . GLU A 1 81 ? 4.072 -3.306 -15.311 1.00 72.69 81 GLU A CA 1
ATOM 647 C C . GLU A 1 81 ? 3.801 -4.668 -15.927 1.00 72.69 81 GLU A C 1
ATOM 649 O O . GLU A 1 81 ? 2.690 -5.186 -15.865 1.00 72.69 81 GLU A O 1
ATOM 654 N N . GLN A 1 82 ? 4.834 -5.246 -16.536 1.00 63.03 82 GLN A N 1
ATOM 655 C CA . GLN A 1 82 ? 4.810 -6.649 -16.920 1.00 63.03 82 GLN A CA 1
ATOM 656 C C . GLN A 1 82 ? 4.680 -7.478 -15.642 1.00 63.03 82 GLN A C 1
ATOM 658 O O . GLN A 1 82 ? 5.644 -7.644 -14.891 1.00 63.03 82 GLN A O 1
ATOM 663 N N . GLN A 1 83 ? 3.476 -7.975 -15.372 1.00 65.38 83 GLN A N 1
ATOM 664 C CA . GLN A 1 83 ? 3.289 -8.991 -14.352 1.00 65.38 83 GLN A CA 1
ATOM 665 C C . GLN A 1 83 ? 4.064 -10.223 -14.818 1.00 65.38 83 GLN A C 1
ATOM 667 O O . GLN A 1 83 ? 3.797 -10.766 -15.891 1.00 65.38 83 GLN A O 1
ATOM 672 N N . LYS A 1 84 ? 5.058 -10.651 -14.033 1.00 65.44 84 LYS A N 1
ATOM 673 C CA . LYS A 1 84 ? 5.646 -11.980 -14.195 1.00 65.44 84 LYS A CA 1
ATOM 674 C C . LYS A 1 84 ? 4.577 -12.978 -13.769 1.00 65.44 84 LYS A C 1
ATOM 676 O O . LYS A 1 84 ? 4.496 -13.346 -12.604 1.00 65.44 84 LYS A O 1
ATOM 681 N N . ILE A 1 85 ? 3.699 -13.329 -14.699 1.00 67.62 85 ILE A N 1
ATOM 682 C CA . ILE A 1 85 ? 2.781 -14.441 -14.515 1.00 67.62 85 ILE A CA 1
ATOM 683 C C . ILE A 1 85 ? 3.674 -15.678 -14.569 1.00 67.62 85 ILE A C 1
ATOM 685 O O . ILE A 1 85 ? 4.171 -16.043 -15.633 1.00 67.62 85 ILE A O 1
ATOM 689 N N . GLU A 1 86 ? 3.950 -16.268 -13.411 1.00 67.19 86 GLU A N 1
ATOM 690 C CA . GLU A 1 86 ? 4.602 -17.571 -13.313 1.00 67.19 86 GLU A CA 1
ATOM 691 C C . GLU A 1 86 ? 3.607 -18.620 -13.823 1.00 67.19 86 GLU A C 1
ATOM 693 O O . GLU A 1 86 ? 2.874 -19.248 -13.063 1.00 67.19 86 GLU A O 1
ATOM 698 N N . VAL A 1 87 ? 3.504 -18.746 -15.148 1.00 65.38 87 VAL A N 1
ATOM 699 C CA . VAL A 1 87 ? 2.784 -19.855 -15.769 1.00 65.38 87 VAL A CA 1
ATOM 700 C C . VAL A 1 87 ? 3.669 -21.078 -15.584 1.00 65.38 87 VAL A C 1
ATOM 702 O O . VAL A 1 87 ? 4.729 -21.181 -16.198 1.00 65.38 87 VAL A O 1
ATOM 705 N N . ASP A 1 88 ? 3.252 -21.986 -14.708 1.00 65.69 88 ASP A N 1
ATOM 706 C CA . ASP A 1 88 ? 3.925 -23.258 -14.459 1.00 65.69 88 ASP A CA 1
ATOM 707 C C . ASP A 1 88 ? 3.741 -24.150 -15.710 1.00 65.69 88 ASP A C 1
ATOM 709 O O . ASP A 1 88 ? 2.861 -25.008 -15.773 1.00 65.69 88 ASP A O 1
ATOM 713 N N . THR A 1 89 ? 4.509 -23.896 -16.779 1.00 64.94 89 THR A N 1
ATOM 714 C CA . THR A 1 89 ? 4.465 -24.630 -18.058 1.00 64.94 89 THR A CA 1
ATOM 715 C C . THR A 1 89 ? 5.100 -26.013 -17.917 1.00 64.94 89 THR A C 1
ATOM 717 O O . THR A 1 89 ? 6.086 -26.340 -18.575 1.00 64.94 89 THR A O 1
ATOM 720 N N . LYS A 1 90 ? 4.537 -26.861 -17.056 1.00 67.00 90 LYS A N 1
ATOM 721 C CA . LYS A 1 90 ? 4.827 -28.299 -17.027 1.00 67.00 90 LYS A CA 1
ATOM 722 C C . LYS A 1 90 ? 4.043 -28.976 -18.150 1.00 67.00 90 LYS A C 1
ATOM 724 O O . LYS A 1 90 ? 3.051 -29.658 -17.914 1.00 67.00 90 LYS A O 1
ATOM 729 N N . ILE A 1 91 ? 4.457 -28.740 -19.392 1.00 66.81 91 ILE A N 1
ATOM 730 C CA . ILE A 1 91 ? 3.902 -29.439 -20.554 1.00 66.81 91 ILE A CA 1
ATOM 731 C C . ILE A 1 91 ? 4.620 -30.791 -20.647 1.00 66.81 91 ILE A C 1
ATOM 733 O O . ILE A 1 91 ? 5.816 -30.844 -20.923 1.00 66.81 91 ILE A O 1
ATOM 737 N N . ASN A 1 92 ? 3.903 -31.883 -20.376 1.00 69.88 92 ASN A N 1
ATOM 738 C CA . ASN A 1 92 ? 4.412 -33.246 -20.539 1.00 69.88 92 ASN A CA 1
ATOM 739 C C . ASN A 1 92 ? 4.373 -33.625 -22.028 1.00 69.88 92 ASN A C 1
ATOM 741 O O . ASN A 1 92 ? 3.355 -34.109 -22.520 1.00 69.88 92 ASN A O 1
ATOM 745 N N . ILE A 1 93 ? 5.449 -33.331 -22.758 1.00 76.69 93 ILE A N 1
ATOM 746 C CA . ILE A 1 93 ? 5.563 -33.658 -24.184 1.00 76.69 93 ILE A CA 1
ATOM 747 C C . ILE A 1 93 ? 6.189 -35.057 -24.299 1.00 76.69 93 ILE A C 1
ATOM 749 O O . ILE A 1 93 ? 7.338 -35.228 -23.879 1.00 76.69 93 ILE A O 1
ATOM 753 N N . PRO A 1 94 ? 5.486 -36.063 -24.855 1.00 76.19 94 PRO A N 1
ATOM 754 C CA . PRO A 1 94 ? 6.058 -37.391 -25.036 1.00 76.19 94 PRO A CA 1
ATOM 755 C C . PRO A 1 94 ? 7.171 -37.347 -26.090 1.00 76.19 94 PRO A C 1
ATOM 757 O O . PRO A 1 94 ? 6.966 -36.903 -27.220 1.00 76.19 94 PRO A O 1
ATOM 760 N N . VAL A 1 95 ? 8.362 -37.821 -25.723 1.00 77.19 95 VAL A N 1
ATOM 761 C CA . VAL A 1 95 ? 9.494 -37.949 -26.649 1.00 77.19 95 VAL A CA 1
ATOM 762 C C . VAL A 1 95 ? 9.317 -39.240 -27.447 1.00 77.19 95 VAL A C 1
ATOM 764 O O . VAL A 1 95 ? 9.584 -40.330 -26.946 1.00 77.19 95 VAL A O 1
ATOM 767 N N . ILE A 1 96 ? 8.850 -39.124 -28.690 1.00 79.06 96 ILE A N 1
ATOM 768 C CA . ILE A 1 96 ? 8.762 -40.254 -29.623 1.00 79.06 96 ILE A CA 1
ATOM 769 C C . ILE A 1 96 ? 10.173 -40.569 -30.134 1.00 79.06 96 ILE A C 1
ATOM 771 O O . ILE A 1 96 ? 10.861 -39.696 -30.664 1.00 79.06 96 ILE A O 1
ATOM 775 N N . ASN A 1 97 ? 10.616 -41.818 -29.978 1.00 76.12 97 ASN A N 1
ATOM 776 C CA . ASN A 1 97 ? 11.904 -42.274 -30.493 1.00 76.12 97 ASN A CA 1
ATOM 777 C C . ASN A 1 97 ? 11.735 -42.872 -31.898 1.00 76.12 97 ASN A C 1
ATOM 779 O O . ASN A 1 97 ? 11.401 -44.043 -32.047 1.00 76.12 97 ASN A O 1
ATOM 783 N N . PHE A 1 98 ? 12.003 -42.069 -32.927 1.00 73.19 98 PHE A N 1
ATOM 784 C CA . PHE A 1 98 ? 11.864 -42.465 -34.335 1.00 73.19 98 PHE A CA 1
ATOM 785 C C . PHE A 1 98 ? 12.887 -43.511 -34.814 1.00 73.19 98 PHE A C 1
ATOM 787 O O . PHE A 1 98 ? 12.769 -44.008 -35.930 1.00 73.19 98 PHE A O 1
ATOM 794 N N . ALA A 1 99 ? 13.897 -43.857 -34.008 1.00 74.94 99 ALA A N 1
ATOM 795 C CA . ALA A 1 99 ? 14.927 -44.821 -34.401 1.00 74.94 99 ALA A CA 1
ATOM 796 C C . ALA A 1 99 ? 14.459 -46.287 -34.337 1.00 74.94 99 ALA A C 1
ATOM 798 O O . ALA A 1 99 ? 15.153 -47.170 -34.839 1.00 74.94 99 ALA A O 1
ATOM 799 N N . LYS A 1 100 ? 13.308 -46.564 -33.712 1.00 68.31 100 LYS A N 1
ATOM 800 C CA . LYS A 1 100 ? 12.727 -47.908 -33.631 1.00 68.31 100 LYS A CA 1
ATOM 801 C C . LYS A 1 100 ? 11.367 -47.917 -34.329 1.00 68.31 100 LYS A C 1
ATOM 803 O O . LYS A 1 100 ? 10.388 -47.513 -33.708 1.00 68.31 100 LYS A O 1
ATOM 808 N N . PRO A 1 101 ? 11.276 -48.350 -35.597 1.00 68.69 101 PRO A N 1
ATOM 809 C CA . PRO A 1 101 ? 9.981 -48.679 -36.165 1.00 68.69 101 PRO A CA 1
ATOM 810 C C . PRO A 1 101 ? 9.455 -49.921 -35.437 1.00 68.69 101 PRO A C 1
ATOM 812 O O . PRO A 1 101 ? 10.061 -50.990 -35.506 1.00 68.69 101 PRO A O 1
ATOM 815 N N . GLU A 1 102 ? 8.357 -49.780 -34.699 1.00 68.06 102 GLU A N 1
ATOM 816 C CA . GLU A 1 102 ? 7.587 -50.934 -34.238 1.00 68.06 102 GLU A CA 1
ATOM 817 C C . GLU A 1 102 ? 6.948 -51.568 -35.477 1.00 68.06 102 GLU A C 1
ATOM 819 O O . GLU A 1 102 ? 6.090 -50.973 -36.130 1.00 68.06 102 GLU A O 1
ATOM 824 N N . ILE A 1 103 ? 7.453 -52.736 -35.872 1.00 70.06 103 ILE A N 1
ATOM 825 C CA . ILE A 1 103 ? 6.950 -53.471 -37.031 1.00 70.06 103 ILE A CA 1
ATOM 826 C C . ILE A 1 103 ? 5.645 -54.134 -36.595 1.00 70.06 103 ILE A C 1
ATOM 828 O O . ILE A 1 103 ? 5.649 -55.008 -35.732 1.00 70.06 103 ILE A O 1
ATOM 832 N N . ILE A 1 104 ? 4.531 -53.690 -37.172 1.00 69.38 104 ILE A N 1
ATOM 833 C CA . ILE A 1 104 ? 3.227 -54.328 -36.996 1.00 69.38 104 ILE A CA 1
ATOM 834 C C . ILE A 1 104 ? 3.244 -55.599 -37.849 1.00 69.38 104 ILE A C 1
ATOM 836 O O . ILE A 1 104 ? 3.371 -55.517 -39.072 1.00 69.38 104 ILE A O 1
ATOM 840 N N . ASP A 1 105 ? 3.165 -56.763 -37.207 1.00 64.94 105 ASP A N 1
ATOM 841 C CA . ASP A 1 105 ? 3.136 -58.054 -37.891 1.00 64.94 105 ASP A CA 1
ATOM 842 C C . ASP A 1 105 ? 1.725 -58.292 -38.448 1.00 64.94 105 ASP A C 1
ATOM 844 O O . ASP A 1 105 ? 0.783 -58.583 -37.714 1.00 64.94 105 ASP A O 1
ATOM 848 N N . ILE A 1 106 ? 1.555 -58.074 -39.752 1.00 66.12 106 ILE A N 1
ATOM 849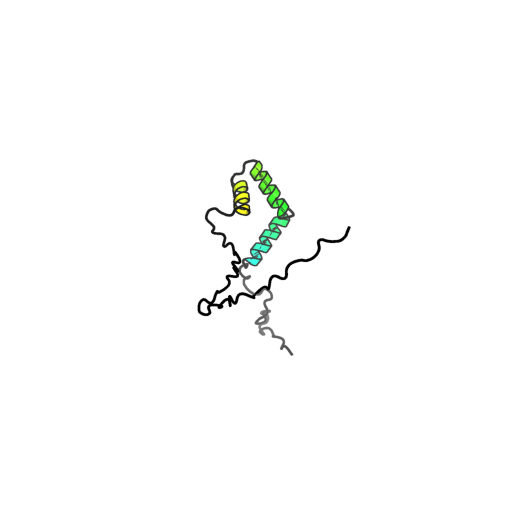 C CA . ILE A 1 106 ? 0.286 -58.269 -40.462 1.00 66.12 106 ILE A CA 1
ATOM 850 C C . ILE A 1 106 ? 0.293 -59.699 -41.007 1.00 66.12 106 ILE A C 1
ATOM 852 O O . ILE A 1 106 ? 0.370 -59.924 -42.214 1.00 66.12 106 ILE A O 1
ATOM 856 N N . THR A 1 107 ? 0.281 -60.690 -40.119 1.00 75.00 107 THR A N 1
ATOM 857 C CA . THR A 1 107 ? -0.020 -62.065 -40.523 1.00 75.00 107 THR A CA 1
ATOM 858 C C . THR A 1 107 ? -1.540 -62.229 -40.530 1.00 75.00 107 THR A C 1
ATOM 860 O O . THR A 1 107 ? -2.176 -62.053 -39.493 1.00 75.00 107 THR A O 1
ATOM 863 N N . PRO A 1 108 ? -2.173 -62.501 -41.688 1.00 65.38 108 PRO A N 1
ATOM 864 C CA . PRO A 1 108 ? -3.606 -62.744 -41.719 1.00 65.38 108 PRO A CA 1
ATOM 865 C C . PRO A 1 108 ? -3.899 -64.070 -41.008 1.00 65.38 108 PRO A C 1
ATOM 867 O O . PRO A 1 108 ? -3.461 -65.134 -41.452 1.00 65.38 108 PRO A O 1
ATOM 870 N N . GLU A 1 109 ? -4.634 -64.013 -39.898 1.00 64.06 109 GLU A N 1
ATOM 871 C CA . GLU A 1 109 ? -5.221 -65.204 -39.291 1.00 64.06 109 GLU A CA 1
ATOM 872 C C . GLU A 1 109 ? -6.245 -65.784 -40.277 1.00 64.06 109 GLU A C 1
ATOM 874 O O . GLU A 1 109 ? -7.218 -65.132 -40.657 1.00 64.06 109 GLU A O 1
ATOM 879 N N . ASN A 1 110 ? -5.994 -67.004 -40.759 1.00 60.22 110 ASN A N 1
ATOM 880 C CA . ASN A 1 110 ? -6.923 -67.724 -41.628 1.00 60.22 110 ASN A CA 1
ATOM 881 C C . ASN A 1 110 ? -8.162 -68.131 -40.818 1.00 60.22 110 ASN A C 1
ATOM 883 O O . ASN A 1 110 ? -8.228 -69.242 -40.286 1.00 60.22 110 ASN A O 1
ATOM 887 N N . GLU A 1 111 ? -9.157 -67.253 -40.753 1.00 58.25 111 GLU A N 1
ATOM 888 C CA . GLU A 1 111 ? -10.498 -67.599 -40.293 1.00 58.25 111 GLU A CA 1
ATOM 889 C C . GLU A 1 111 ? -11.125 -68.583 -41.294 1.00 58.25 111 GLU A C 1
ATOM 891 O O . GLU A 1 111 ? -11.610 -68.222 -42.369 1.00 58.25 111 GLU A O 1
ATOM 896 N N . ARG A 1 112 ? -11.080 -69.879 -40.963 1.00 52.53 112 ARG A N 1
ATOM 897 C 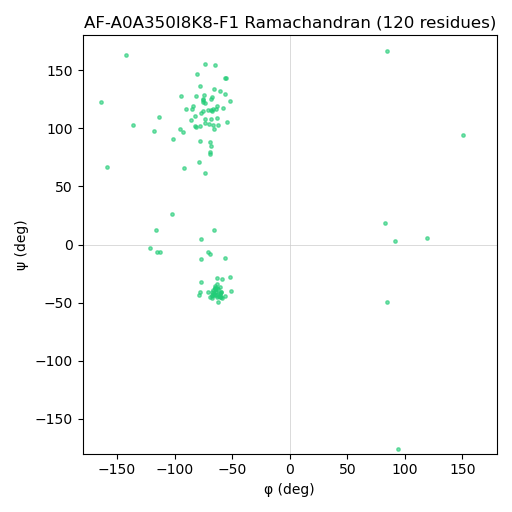CA . ARG A 1 112 ? -11.905 -70.890 -41.627 1.00 52.53 112 ARG A CA 1
ATOM 898 C C . ARG A 1 112 ? -13.364 -70.555 -41.334 1.00 52.53 112 ARG A C 1
ATOM 900 O O . ARG A 1 112 ? -13.823 -70.717 -40.210 1.00 52.53 112 ARG A O 1
ATOM 907 N N . ILE A 1 113 ? -14.081 -70.098 -42.354 1.00 55.94 113 ILE A N 1
ATOM 908 C CA . ILE A 1 113 ? -15.530 -69.910 -42.313 1.00 55.94 113 ILE A CA 1
ATOM 909 C C . ILE A 1 113 ? -16.169 -71.302 -42.197 1.00 55.94 113 ILE A C 1
ATOM 911 O O . ILE A 1 113 ? -16.226 -72.039 -43.182 1.00 55.94 113 ILE A O 1
ATOM 915 N N . GLU A 1 114 ? -16.632 -71.685 -41.006 1.00 57.31 114 GLU A N 1
ATOM 916 C CA . GLU A 1 114 ? -17.556 -72.814 -40.872 1.00 57.31 114 GLU A CA 1
ATOM 917 C C . GLU A 1 114 ? -18.990 -72.342 -41.177 1.00 57.31 114 GLU A C 1
ATOM 919 O O . GLU A 1 114 ? -19.440 -71.337 -40.621 1.00 57.31 114 GLU A O 1
ATOM 924 N N . PRO A 1 115 ? -19.728 -73.016 -42.079 1.00 46.72 115 PRO A N 1
ATOM 925 C CA . PRO A 1 115 ? -21.082 -72.615 -42.433 1.00 46.72 115 PRO A CA 1
ATOM 926 C C . PRO A 1 115 ? -22.067 -72.944 -41.302 1.00 46.72 115 PRO A C 1
ATOM 928 O O . PRO A 1 115 ? -22.234 -74.103 -40.920 1.00 46.72 115 PRO A O 1
ATOM 931 N N . ASN A 1 116 ? -22.757 -71.913 -40.807 1.00 50.06 116 ASN A N 1
ATOM 932 C CA . ASN A 1 116 ? -23.867 -72.004 -39.856 1.00 50.06 116 ASN A CA 1
ATOM 933 C C . ASN A 1 116 ? -24.961 -72.956 -40.387 1.00 50.06 116 ASN A C 1
ATOM 935 O O . ASN A 1 116 ? -25.723 -72.597 -41.283 1.00 50.06 116 ASN A O 1
ATOM 939 N N . ARG A 1 117 ? -25.062 -74.166 -39.827 1.00 53.78 117 ARG A N 1
ATOM 940 C CA . ARG A 1 117 ? -26.255 -75.020 -39.931 1.00 53.78 117 ARG A CA 1
ATOM 941 C C . ARG A 1 117 ? -27.097 -74.787 -38.691 1.00 53.78 117 ARG A C 1
ATOM 943 O O . ARG A 1 117 ? -26.767 -75.354 -37.663 1.00 53.78 117 ARG A O 1
ATOM 950 N N . ASN A 1 118 ? -28.138 -73.967 -38.795 1.00 54.03 118 ASN A N 1
ATOM 951 C CA . ASN A 1 118 ? -29.264 -73.942 -37.859 1.00 54.03 118 ASN A CA 1
ATOM 952 C C . ASN A 1 118 ? -30.484 -73.304 -38.546 1.00 54.03 118 ASN A C 1
ATOM 954 O O . ASN A 1 118 ? -30.930 -72.226 -38.171 1.00 54.03 118 ASN A O 1
ATOM 958 N N . GLU A 1 119 ? -31.016 -73.984 -39.557 1.00 53.03 119 GLU A N 1
ATOM 959 C CA . GLU A 1 119 ? -32.405 -73.833 -39.997 1.00 53.03 119 GLU A CA 1
ATOM 960 C C . GLU A 1 119 ? -32.940 -75.244 -40.245 1.00 53.03 119 GLU A C 1
ATOM 962 O O . GLU A 1 119 ? -32.526 -75.881 -41.204 1.00 53.03 119 GLU A O 1
ATOM 967 N N . GLU A 1 120 ? -33.737 -75.736 -39.292 1.00 47.31 120 GLU A N 1
ATOM 968 C CA . GLU A 1 120 ? -34.588 -76.944 -39.255 1.00 47.31 120 GLU A CA 1
ATOM 969 C C . GLU A 1 120 ? -34.626 -77.341 -37.766 1.00 47.31 120 GLU A C 1
ATOM 971 O O . GLU A 1 120 ? -33.679 -77.908 -37.234 1.00 47.31 120 GLU A O 1
ATOM 976 N N . GLN A 1 121 ? -35.616 -76.917 -36.983 1.00 42.28 121 GLN A N 1
ATOM 977 C CA . GLN A 1 121 ? -36.885 -77.630 -36.849 1.00 42.28 121 GLN A CA 1
ATOM 978 C C . GLN A 1 121 ? -37.932 -76.699 -36.211 1.00 42.28 121 GLN A C 1
ATOM 980 O O . GLN A 1 121 ? -37.727 -76.181 -35.112 1.00 42.28 121 GLN A O 1
ATOM 985 N N . ASN A 1 122 ? -39.038 -76.510 -36.932 1.00 38.22 122 ASN A N 1
ATOM 986 C CA . ASN A 1 122 ? -40.370 -76.315 -36.356 1.00 38.22 122 ASN A CA 1
ATOM 987 C C . ASN A 1 122 ? -40.953 -77.693 -36.031 1.00 38.22 122 ASN A C 1
ATOM 989 O O . ASN A 1 122 ? -40.656 -78.629 -36.811 1.00 38.22 122 ASN A O 1
#

Sequence (122 aa):
MEEEKKPDGRKNNGAVKGISRGQGRPRKTKNKDIDKMTLNALKKAFGSEEKAWIEIAKLAKDGSTQHMKWLLEYRYGRPKEQQKIEVDTKINIPVINFAKPEIIDITPENERIEPNRNEEQN

Nearest PDB structures (foldseek):
  2ltq-assembly2_D  TM=1.504E-01  e=9.885E+00  Escherichia coli K-12

Radius of gyration: 39.08 Å; Cα contacts (8 Å, |Δi|>4): 40; chains: 1; bounding box: 76×89×78 Å

Mean predicted aligned error: 18.64 Å